Protein AF-A0A945SUB2-F1 (afdb_monomer)

Mean predicted aligned error: 6.05 Å

Secondary structure (DSSP, 8-state):
--HHHHHHHTTS--HHHHHHHHHHHHHHHHHHHHHHHHSPPPPGGGGGSS-PPP-

Sequence (55 aa):
ANLSKVIVESGSKTEADLKEMDKEVRAIVVEAAEFAQESPEPDPSELYTDVLVEA

Structure (mmCIF, N/CA/C/O backbone):
data_AF-A0A945SUB2-F1
#
_entry.id   AF-A0A945SUB2-F1
#
loop_
_atom_site.group_PDB
_atom_site.id
_atom_site.type_symbol
_atom_site.label_atom_id
_atom_site.label_alt_id
_atom_site.label_comp_id
_atom_site.label_asym_id
_atom_site.label_entity_id
_atom_site.label_seq_id
_atom_site.pdbx_PDB_ins_code
_atom_site.Cartn_x
_atom_site.Cartn_y
_atom_site.Cartn_z
_atom_site.occupancy
_atom_site.B_iso_or_equiv
_atom_site.auth_seq_id
_atom_site.auth_comp_id
_atom_site.auth_asym_id
_atom_site.auth_atom_id
_atom_site.pdbx_PDB_model_num
ATOM 1 N N . ALA A 1 1 ? -19.190 17.339 7.789 1.00 65.44 1 ALA A N 1
ATOM 2 C CA . ALA A 1 1 ? -19.081 16.467 8.977 1.00 65.44 1 ALA A CA 1
ATOM 3 C C . ALA A 1 1 ? -17.772 15.692 8.887 1.00 65.44 1 ALA A C 1
ATOM 5 O O . ALA A 1 1 ? -17.374 15.357 7.779 1.00 65.44 1 ALA A O 1
ATOM 6 N N . ASN A 1 2 ? -17.082 15.456 10.003 1.00 87.44 2 ASN A N 1
ATOM 7 C CA . ASN A 1 2 ? -15.882 14.617 10.013 1.00 87.44 2 ASN A CA 1
ATOM 8 C C . ASN A 1 2 ? -16.312 13.141 9.846 1.00 87.44 2 ASN A C 1
ATOM 10 O O . ASN A 1 2 ? -17.092 12.649 10.658 1.00 87.44 2 ASN A O 1
ATOM 14 N N . LEU A 1 3 ? -15.846 12.463 8.790 1.00 89.44 3 LEU A N 1
ATOM 15 C CA . LEU A 1 3 ? -16.272 11.097 8.455 1.00 89.44 3 LEU A CA 1
ATOM 16 C C . LEU A 1 3 ? -15.838 10.062 9.501 1.00 89.44 3 LEU A C 1
ATOM 18 O O . LEU A 1 3 ? -16.620 9.167 9.811 1.00 89.44 3 LEU A O 1
ATOM 22 N N . SER A 1 4 ? -14.643 10.192 10.087 1.00 88.44 4 SER A N 1
ATOM 23 C CA . SER A 1 4 ? -14.198 9.258 11.130 1.00 88.44 4 SER A CA 1
ATOM 24 C C . SER A 1 4 ? -15.109 9.331 12.352 1.00 88.44 4 SER A C 1
ATOM 26 O O . SER A 1 4 ? -15.511 8.300 12.884 1.00 88.44 4 SER A O 1
ATOM 28 N N . LYS A 1 5 ? -15.534 10.545 12.721 1.00 91.69 5 LYS A N 1
ATOM 29 C CA . LYS A 1 5 ? -16.508 10.766 13.793 1.00 91.69 5 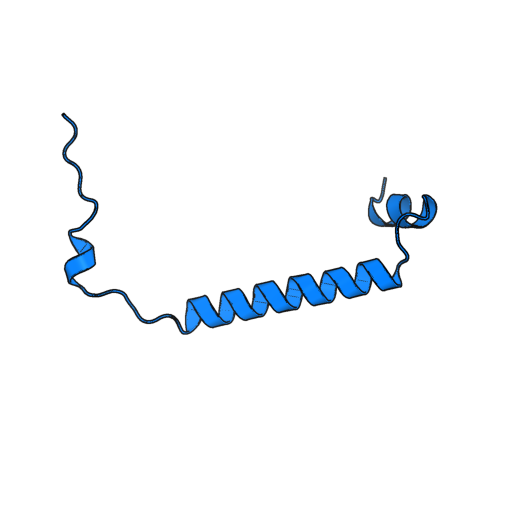LYS A CA 1
ATOM 30 C C . LYS A 1 5 ? -17.847 10.082 13.496 1.00 91.69 5 LYS A C 1
ATOM 32 O O . LYS A 1 5 ? -18.355 9.374 14.354 1.00 91.69 5 LYS A O 1
ATOM 37 N N . VAL A 1 6 ? -18.373 10.219 12.275 1.00 94.81 6 VAL A N 1
ATOM 38 C CA . VAL A 1 6 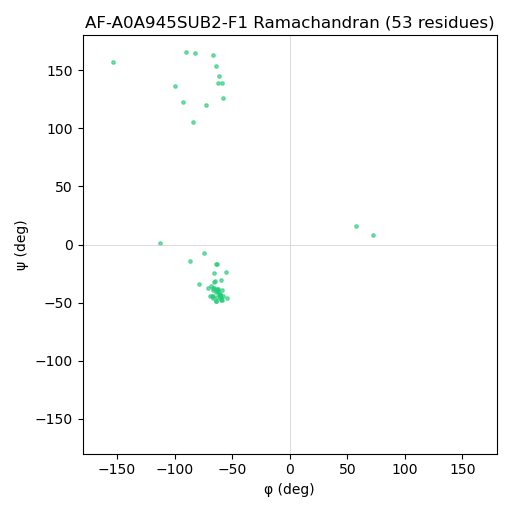? -19.632 9.560 11.868 1.00 94.81 6 VAL A CA 1
ATOM 39 C C . VAL A 1 6 ? -19.522 8.034 11.959 1.00 94.81 6 VAL A C 1
ATOM 41 O O . VAL A 1 6 ? -20.436 7.377 12.452 1.00 94.81 6 VAL A O 1
ATOM 44 N N . ILE A 1 7 ? -18.397 7.460 11.523 1.00 93.81 7 ILE A N 1
ATOM 45 C CA . ILE A 1 7 ? -18.167 6.008 11.557 1.00 93.81 7 ILE A CA 1
ATOM 46 C C . ILE A 1 7 ? -18.153 5.487 12.998 1.00 93.81 7 ILE A C 1
ATOM 48 O O . ILE A 1 7 ? -18.821 4.492 13.283 1.00 93.81 7 ILE A O 1
ATOM 52 N N . VAL A 1 8 ? -17.456 6.178 13.903 1.00 94.12 8 VAL A N 1
ATOM 53 C CA . VAL A 1 8 ? -17.376 5.789 15.319 1.00 94.12 8 VAL A CA 1
ATOM 54 C C . VAL A 1 8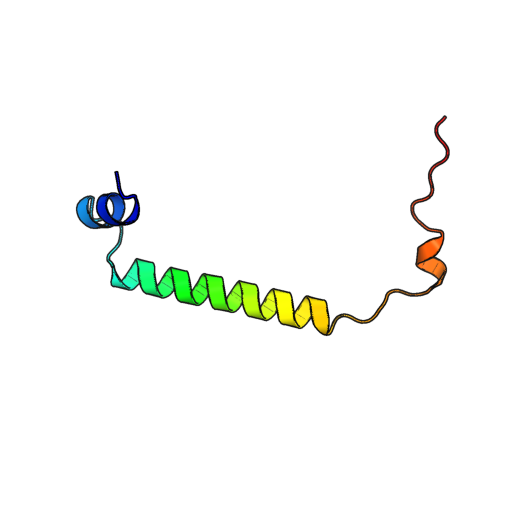 ? -18.717 5.979 16.029 1.00 94.12 8 VAL A C 1
ATOM 56 O O . VAL A 1 8 ? -19.169 5.080 16.733 1.00 94.12 8 VAL A O 1
ATOM 59 N N . GLU A 1 9 ? -19.401 7.104 15.803 1.00 93.56 9 GLU A N 1
ATOM 60 C CA . GLU A 1 9 ? -20.714 7.385 16.404 1.00 93.56 9 GLU A CA 1
ATOM 61 C C . GLU A 1 9 ? -21.806 6.423 15.918 1.00 93.56 9 GLU A C 1
ATOM 63 O O . GLU A 1 9 ? -22.708 6.084 16.680 1.00 93.56 9 GLU A O 1
ATOM 68 N N . SER A 1 10 ? -21.713 5.937 14.676 1.00 94.19 10 SER A N 1
ATOM 69 C CA . SER A 1 10 ? -22.624 4.913 14.142 1.00 94.19 10 SER A CA 1
ATOM 70 C C . SER A 1 10 ? -22.372 3.499 14.689 1.00 94.19 10 SER A C 1
ATOM 72 O O . SER A 1 10 ? -23.140 2.591 14.384 1.00 94.19 10 SER A O 1
ATOM 74 N N . GLY A 1 11 ? -21.294 3.285 15.459 1.00 91.44 11 GLY A N 1
ATOM 75 C CA . GLY A 1 11 ? -20.902 1.972 15.984 1.00 91.44 11 GLY A CA 1
ATOM 76 C C . GLY A 1 11 ? -20.325 1.008 14.941 1.00 91.44 11 GLY A C 1
ATOM 77 O O . GLY A 1 11 ? -20.099 -0.158 15.252 1.00 91.44 11 GLY A O 1
ATOM 78 N N . SER A 1 12 ? -20.069 1.473 13.713 1.00 93.50 12 SER A N 1
ATOM 79 C CA . SER A 1 12 ? -19.573 0.627 12.618 1.00 93.50 12 SER A CA 1
ATOM 80 C C . SER A 1 12 ? -18.137 0.141 12.847 1.00 93.50 12 SER A C 1
ATOM 82 O O . SER A 1 12 ? -17.796 -0.976 12.461 1.00 93.50 12 SER A O 1
ATOM 84 N N . LYS A 1 13 ? -17.289 0.986 13.448 1.00 95.06 13 LYS A N 1
ATOM 85 C CA . LYS A 1 13 ? -15.892 0.701 13.818 1.00 95.06 13 LYS A CA 1
ATOM 86 C C . LYS A 1 13 ? -15.468 1.569 15.001 1.00 95.06 13 LYS A C 1
ATOM 88 O O . LYS A 1 13 ? -16.028 2.641 15.218 1.00 95.06 13 LYS A O 1
ATOM 93 N N . THR A 1 14 ? -14.452 1.135 15.735 1.00 95.88 14 THR A N 1
ATOM 94 C CA . THR A 1 14 ? -13.835 1.899 16.828 1.00 95.88 14 THR A CA 1
ATOM 95 C C . THR A 1 14 ? -12.675 2.767 16.330 1.00 95.88 14 THR A C 1
ATOM 97 O O . THR A 1 14 ? -12.137 2.547 15.246 1.00 95.88 14 THR A O 1
ATOM 100 N N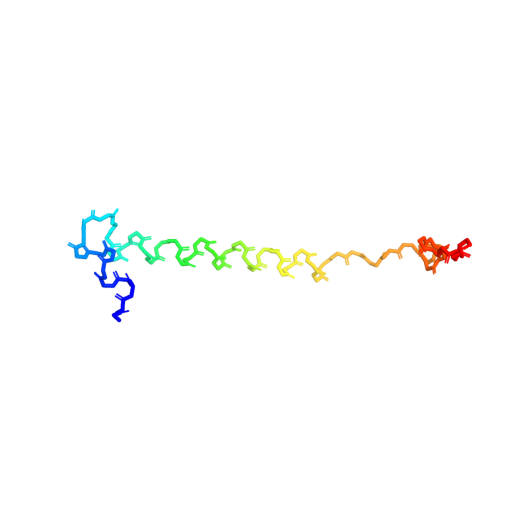 . GLU A 1 15 ? -12.218 3.731 17.140 1.00 93.75 15 GLU A N 1
ATOM 101 C CA . GLU A 1 15 ? -10.981 4.468 16.829 1.00 93.75 15 GLU A CA 1
ATOM 102 C C . GLU A 1 15 ? -9.748 3.560 16.724 1.00 93.75 15 GLU A C 1
ATOM 104 O O . GLU A 1 15 ? -8.826 3.871 15.971 1.00 93.75 15 GLU A O 1
ATOM 109 N N . ALA A 1 16 ? -9.717 2.455 17.473 1.00 95.69 16 ALA A N 1
ATOM 110 C CA . ALA A 1 16 ? -8.632 1.486 17.389 1.00 95.69 16 ALA A CA 1
ATOM 111 C C . ALA A 1 16 ? -8.625 0.796 16.019 1.00 95.69 16 ALA A C 1
ATOM 113 O O . ALA A 1 16 ? -7.574 0.733 15.387 1.00 95.69 16 ALA A O 1
ATOM 114 N N . ASP A 1 17 ? -9.796 0.391 15.517 1.00 95.81 17 ASP A N 1
ATOM 115 C CA . ASP A 1 17 ? -9.927 -0.220 14.188 1.00 95.81 17 ASP A CA 1
ATOM 116 C C . ASP A 1 17 ? -9.509 0.749 13.078 1.00 95.81 17 ASP A C 1
ATOM 118 O O . ASP A 1 17 ? -8.853 0.356 12.118 1.00 95.81 17 ASP A O 1
ATOM 122 N N . LEU A 1 18 ? -9.872 2.032 13.203 1.00 94.88 18 LEU A N 1
ATOM 123 C CA . LEU A 1 18 ? -9.462 3.058 12.239 1.00 94.88 18 LEU A CA 1
ATOM 124 C C . LEU A 1 18 ? -7.942 3.259 12.232 1.00 94.88 18 LEU A C 1
ATOM 126 O O . LEU A 1 18 ? -7.349 3.402 11.165 1.00 94.88 18 LEU A O 1
ATOM 130 N N . LYS A 1 19 ? -7.310 3.257 13.411 1.00 95.12 19 LYS A N 1
ATOM 131 C CA . LYS A 1 19 ? -5.851 3.369 13.532 1.00 95.12 19 LYS A CA 1
ATOM 132 C C . LYS A 1 19 ? -5.137 2.150 12.967 1.00 95.12 19 LYS A C 1
ATOM 134 O O . LYS A 1 19 ? -4.081 2.313 12.369 1.00 95.12 19 LYS A O 1
ATOM 139 N N . GLU A 1 20 ? -5.688 0.957 13.157 1.00 97.69 20 GLU A N 1
ATOM 140 C CA . GLU A 1 20 ? -5.083 -0.257 12.617 1.00 97.69 20 GLU A CA 1
ATOM 141 C C . GLU A 1 20 ? -5.155 -0.283 11.088 1.00 97.69 20 GLU A C 1
ATOM 143 O O . GLU A 1 20 ? -4.131 -0.483 10.443 1.00 97.69 20 GLU A O 1
ATOM 148 N N . MET A 1 21 ? -6.301 0.080 10.501 1.00 96.38 21 MET A N 1
ATOM 149 C CA . MET A 1 21 ? -6.413 0.221 9.044 1.00 96.38 21 MET A CA 1
ATOM 150 C C . MET A 1 21 ? -5.435 1.258 8.470 1.00 96.38 21 MET A C 1
ATOM 152 O O . MET A 1 21 ? -4.861 1.027 7.412 1.00 96.38 21 MET A O 1
ATOM 156 N N . ASP A 1 22 ? -5.206 2.392 9.145 1.00 96.56 22 ASP A N 1
ATOM 157 C CA . ASP A 1 22 ? -4.212 3.380 8.689 1.00 96.56 22 ASP A CA 1
ATOM 158 C C . ASP A 1 22 ? -2.789 2.794 8.678 1.00 96.56 22 ASP A C 1
ATOM 160 O O . ASP A 1 22 ? -2.030 3.048 7.743 1.00 96.56 22 ASP A O 1
ATOM 164 N N . LYS A 1 23 ? -2.432 1.959 9.663 1.00 98.06 23 LYS A N 1
ATOM 165 C CA . LYS A 1 23 ? -1.138 1.257 9.661 1.00 98.06 23 LYS A CA 1
ATOM 166 C C . LYS A 1 23 ? -1.040 0.245 8.528 1.00 98.06 23 LYS A C 1
ATOM 168 O O . LYS A 1 23 ? -0.018 0.219 7.851 1.00 98.06 23 LYS A O 1
ATOM 173 N N . GLU A 1 24 ? -2.079 -0.561 8.318 1.00 98.44 24 GLU A N 1
ATOM 174 C CA . GLU A 1 24 ? -2.120 -1.554 7.240 1.00 98.44 24 GLU A CA 1
ATOM 175 C C . GLU A 1 24 ? -1.955 -0.882 5.874 1.00 98.44 24 GLU A C 1
ATOM 177 O O . GLU A 1 24 ? -1.098 -1.274 5.085 1.00 98.44 24 GLU A O 1
ATOM 182 N N . VAL A 1 25 ? -2.703 0.196 5.620 1.00 98.50 25 VAL A N 1
ATOM 183 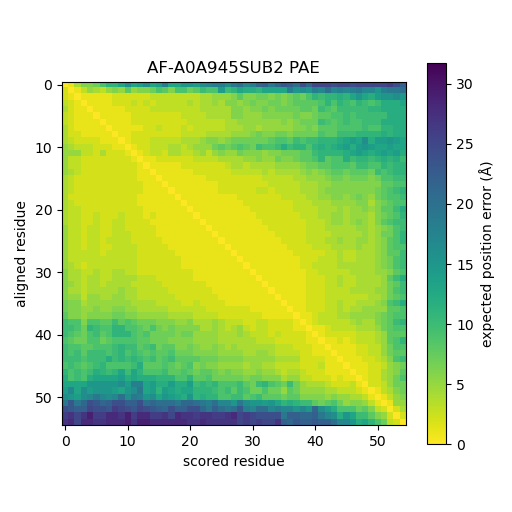C CA . VAL A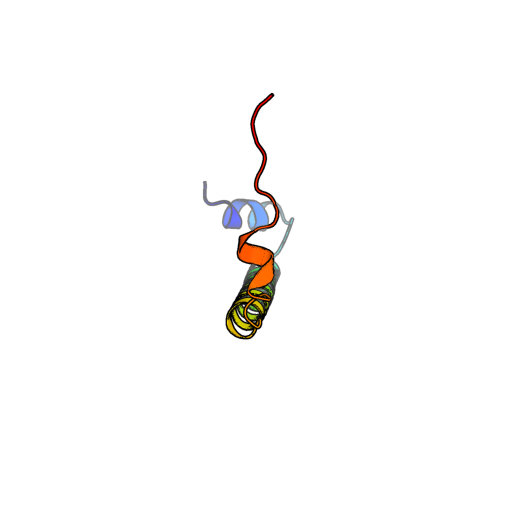 1 25 ? -2.592 0.967 4.374 1.00 98.50 25 VAL A CA 1
ATOM 184 C C . VAL A 1 25 ? -1.180 1.518 4.196 1.00 98.50 25 VAL A C 1
ATOM 186 O O . VAL A 1 25 ? -0.613 1.409 3.110 1.00 98.50 25 VAL A O 1
ATOM 189 N N . ARG A 1 26 ? -0.580 2.086 5.250 1.00 98.12 26 ARG A N 1
ATOM 190 C CA . ARG A 1 26 ? 0.801 2.586 5.182 1.00 98.12 26 ARG A CA 1
ATOM 191 C C . ARG A 1 26 ? 1.795 1.477 4.873 1.00 98.12 26 ARG A C 1
ATOM 193 O O . ARG A 1 26 ? 2.682 1.709 4.062 1.00 98.12 26 ARG A O 1
ATOM 200 N N . ALA A 1 27 ? 1.648 0.308 5.491 1.00 98.50 27 ALA A N 1
ATOM 201 C CA . ALA A 1 27 ? 2.523 -0.831 5.240 1.00 98.50 27 ALA A CA 1
ATOM 202 C C . ALA A 1 27 ? 2.472 -1.254 3.764 1.00 98.50 27 ALA A C 1
ATOM 204 O O . ALA A 1 27 ? 3.518 -1.343 3.130 1.00 98.50 27 ALA A O 1
ATOM 205 N N . ILE A 1 28 ? 1.269 -1.391 3.194 1.00 98.56 28 ILE A N 1
ATOM 206 C CA . ILE A 1 28 ? 1.077 -1.751 1.778 1.00 98.56 28 ILE A CA 1
ATOM 207 C C . ILE A 1 28 ? 1.710 -0.708 0.849 1.00 98.56 28 ILE A C 1
ATOM 209 O O . ILE A 1 28 ? 2.363 -1.053 -0.132 1.00 98.56 28 ILE A O 1
ATOM 213 N N . VAL A 1 29 ? 1.522 0.583 1.142 1.00 98.50 29 VAL A N 1
ATOM 214 C CA . VAL A 1 29 ? 2.086 1.663 0.318 1.00 98.50 29 VAL A CA 1
ATOM 215 C C . VAL A 1 29 ? 3.613 1.679 0.385 1.00 98.50 29 VAL A C 1
ATOM 217 O O . VAL A 1 29 ? 4.255 1.913 -0.637 1.00 98.50 29 VAL A O 1
ATOM 220 N N . VAL A 1 30 ? 4.197 1.433 1.561 1.00 98.50 30 VAL A N 1
ATOM 221 C CA . VAL A 1 30 ? 5.656 1.345 1.725 1.00 98.50 30 VAL A CA 1
ATOM 222 C C . VAL A 1 30 ? 6.210 0.158 0.943 1.00 98.50 30 VAL A C 1
ATOM 224 O O . VAL A 1 30 ? 7.122 0.354 0.150 1.00 98.50 30 VAL A O 1
ATOM 227 N N . GLU A 1 31 ? 5.610 -1.024 1.080 1.00 98.38 31 GLU A N 1
ATOM 228 C CA . GLU A 1 31 ? 6.014 -2.225 0.338 1.00 98.38 31 GLU A CA 1
ATOM 229 C C . GLU A 1 31 ? 5.941 -2.003 -1.182 1.00 98.38 31 GLU A C 1
ATOM 231 O O . GLU A 1 31 ? 6.880 -2.316 -1.911 1.00 98.38 31 GLU A O 1
ATOM 236 N N . ALA A 1 32 ? 4.862 -1.385 -1.673 1.00 98.44 32 ALA A N 1
ATOM 237 C CA . ALA A 1 32 ? 4.723 -1.054 -3.089 1.00 98.44 32 ALA A CA 1
ATOM 238 C C . ALA A 1 32 ? 5.785 -0.047 -3.568 1.00 98.44 32 ALA A C 1
ATOM 240 O O . ALA A 1 32 ? 6.285 -0.157 -4.689 1.00 98.44 32 ALA A O 1
ATOM 241 N N . ALA A 1 33 ? 6.135 0.935 -2.733 1.00 98.19 33 ALA A N 1
ATOM 242 C CA . ALA A 1 33 ? 7.162 1.919 -3.055 1.00 98.19 33 ALA A CA 1
ATOM 243 C C . ALA A 1 33 ? 8.572 1.311 -3.055 1.00 98.19 33 ALA A C 1
ATOM 245 O O . ALA A 1 33 ? 9.389 1.698 -3.889 1.00 98.19 33 ALA A O 1
ATOM 246 N N . GLU A 1 34 ? 8.864 0.384 -2.142 1.00 98.19 34 GLU A N 1
ATOM 247 C CA . GLU A 1 34 ? 10.117 -0.378 -2.119 1.00 98.19 34 GLU A CA 1
ATOM 248 C C . GLU A 1 34 ? 10.226 -1.261 -3.365 1.00 98.19 34 GLU A C 1
ATOM 250 O O . GLU A 1 34 ? 11.202 -1.149 -4.103 1.00 98.19 34 GLU A O 1
ATOM 255 N N . PHE A 1 35 ? 9.174 -2.021 -3.688 1.00 97.06 35 PHE A N 1
ATOM 256 C CA . PHE A 1 35 ? 9.114 -2.829 -4.908 1.00 97.06 35 PHE A CA 1
ATOM 257 C C . PHE A 1 35 ? 9.376 -2.000 -6.173 1.00 97.06 35 PHE A C 1
ATOM 259 O O . PHE A 1 35 ? 10.165 -2.398 -7.025 1.00 97.06 35 PHE A O 1
ATOM 266 N N . ALA A 1 36 ? 8.748 -0.827 -6.294 1.00 96.69 36 ALA A N 1
ATOM 267 C CA . ALA A 1 36 ? 8.940 0.042 -7.453 1.00 96.69 36 ALA A CA 1
ATOM 268 C C . ALA A 1 36 ? 10.372 0.598 -7.561 1.00 96.69 36 ALA A C 1
ATOM 270 O O . ALA A 1 36 ? 10.851 0.814 -8.669 1.00 96.69 36 ALA A O 1
ATOM 271 N N . GLN A 1 37 ? 11.048 0.836 -6.433 1.00 96.38 37 GLN A N 1
ATOM 272 C CA . G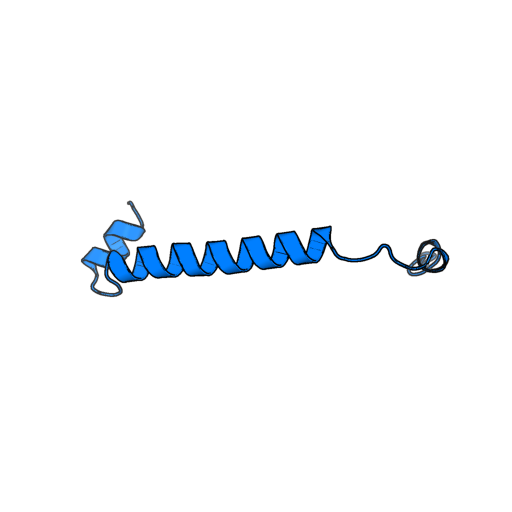LN A 1 37 ? 12.430 1.332 -6.404 1.00 96.38 37 GLN A CA 1
ATOM 273 C C . GLN A 1 37 ? 13.462 0.234 -6.678 1.00 96.38 37 GLN A C 1
ATOM 275 O O . GLN A 1 37 ? 14.506 0.513 -7.262 1.00 96.38 37 GLN A O 1
ATOM 280 N N . GLU A 1 38 ? 13.189 -0.994 -6.240 1.00 97.06 38 GLU A N 1
ATOM 281 C CA . GLU A 1 38 ? 14.070 -2.148 -6.447 1.00 97.06 38 GLU A CA 1
ATOM 282 C C . GLU A 1 38 ? 13.828 -2.854 -7.785 1.00 97.06 38 GLU A C 1
ATOM 284 O O . GLU A 1 38 ? 14.650 -3.671 -8.209 1.00 97.06 38 GLU A O 1
ATOM 289 N N . SER A 1 39 ? 12.711 -2.549 -8.454 1.00 95.56 39 SER A N 1
ATOM 290 C CA . SER A 1 39 ? 12.384 -3.130 -9.750 1.00 95.56 39 SER A CA 1
ATOM 291 C C . SER A 1 39 ? 13.500 -2.828 -10.754 1.00 95.56 39 SER A C 1
ATOM 293 O O . SER A 1 39 ? 13.840 -1.660 -10.959 1.00 95.56 39 SER A O 1
ATOM 295 N N . PRO A 1 40 ? 14.068 -3.852 -11.414 1.00 94.62 40 PRO A N 1
ATOM 296 C CA . PRO A 1 40 ? 15.061 -3.633 -12.449 1.00 94.62 40 PRO A CA 1
ATOM 297 C C . PRO A 1 40 ? 14.448 -2.882 -13.632 1.00 94.62 40 PRO A C 1
ATOM 299 O O . PRO A 1 40 ? 13.250 -2.984 -13.907 1.00 94.62 40 PRO A O 1
ATOM 302 N N . GLU A 1 41 ? 15.305 -2.168 -14.355 1.00 93.00 41 GLU A N 1
ATOM 303 C CA . GLU A 1 41 ? 14.944 -1.564 -15.635 1.00 93.00 41 GLU A CA 1
ATOM 304 C C . GLU A 1 41 ? 14.545 -2.654 -16.653 1.00 93.00 41 GLU A C 1
ATOM 306 O O . GLU A 1 41 ? 15.132 -3.747 -1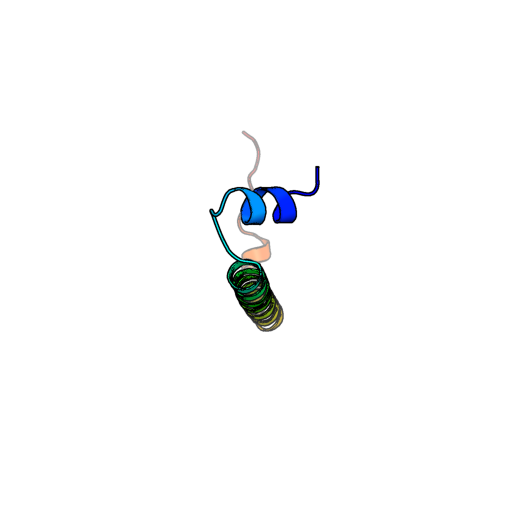6.644 1.00 93.00 41 GLU A O 1
ATOM 311 N N . PRO A 1 42 ? 13.567 -2.380 -17.537 1.00 92.31 42 PRO A N 1
ATOM 312 C CA . PRO A 1 42 ? 13.192 -3.298 -18.605 1.00 92.31 42 PRO A CA 1
ATOM 313 C C . PRO A 1 42 ? 14.321 -3.460 -19.635 1.00 92.31 42 PRO A C 1
ATOM 315 O O . PRO A 1 42 ? 15.252 -2.655 -19.715 1.00 92.31 42 PRO A O 1
ATOM 318 N N . ASP A 1 43 ? 14.238 -4.512 -20.453 1.00 94.12 43 ASP A N 1
ATOM 319 C CA . ASP A 1 43 ? 15.202 -4.734 -21.532 1.00 94.12 43 ASP A CA 1
ATOM 320 C C . ASP A 1 43 ? 15.153 -3.574 -22.551 1.00 94.12 43 ASP A C 1
ATOM 322 O O . ASP A 1 43 ? 14.061 -3.133 -22.912 1.00 94.12 43 ASP A O 1
ATOM 326 N N . PRO A 1 44 ? 16.295 -3.087 -23.077 1.00 94.19 44 PRO A N 1
ATOM 327 C CA . PRO A 1 44 ? 16.307 -1.997 -24.053 1.00 94.19 44 PRO A CA 1
ATOM 328 C C . PRO A 1 44 ? 15.454 -2.238 -25.309 1.00 94.19 44 PRO A C 1
ATOM 330 O O . PRO A 1 44 ? 15.065 -1.275 -25.971 1.00 94.19 44 PRO A O 1
ATOM 333 N N . SER A 1 45 ? 15.177 -3.496 -25.669 1.00 93.06 45 SER A N 1
ATOM 334 C CA . SER A 1 45 ? 14.291 -3.843 -26.786 1.00 93.06 45 SER A CA 1
ATOM 335 C C . SER A 1 45 ? 12.829 -3.438 -26.558 1.00 93.06 45 SER A C 1
ATOM 337 O O . SER A 1 45 ? 12.140 -3.152 -27.539 1.00 93.06 45 SER A O 1
ATOM 339 N N . GLU A 1 46 ? 12.385 -3.297 -25.303 1.00 91.50 46 GLU A N 1
ATOM 340 C CA . GLU A 1 46 ? 11.050 -2.791 -24.943 1.00 91.50 46 GLU A CA 1
ATOM 341 C C . GLU A 1 46 ? 10.828 -1.330 -25.370 1.00 91.50 46 GLU A C 1
ATOM 343 O O . GLU A 1 46 ? 9.698 -0.884 -25.504 1.00 91.50 46 GLU A O 1
ATOM 348 N N . LEU A 1 47 ? 11.879 -0.561 -25.679 1.00 90.50 47 LEU A N 1
ATOM 349 C CA . LEU A 1 47 ? 11.720 0.806 -26.202 1.00 90.50 47 LEU A CA 1
ATOM 350 C C . LEU A 1 47 ? 10.997 0.869 -27.562 1.00 90.50 47 LEU A C 1
ATOM 352 O O . LEU A 1 47 ? 10.577 1.950 -27.977 1.00 90.50 47 LEU A O 1
ATOM 356 N N . TYR A 1 48 ? 10.902 -0.257 -28.276 1.00 91.19 48 TYR A N 1
ATOM 357 C CA . TYR A 1 48 ? 10.314 -0.352 -29.616 1.00 91.19 48 TYR A CA 1
ATOM 358 C C . TYR A 1 48 ? 9.012 -1.165 -29.649 1.00 91.19 48 TYR A C 1
ATOM 360 O O . TYR A 1 48 ? 8.448 -1.360 -30.730 1.00 91.19 48 TYR A O 1
ATOM 368 N N . THR A 1 49 ? 8.545 -1.660 -28.501 1.00 88.81 49 THR A N 1
ATOM 369 C CA . THR A 1 49 ? 7.241 -2.318 -28.367 1.00 88.81 49 THR A CA 1
ATOM 370 C C . THR A 1 49 ? 6.137 -1.259 -28.216 1.00 88.81 49 THR A C 1
ATOM 372 O O . THR A 1 49 ? 6.414 -0.071 -28.056 1.00 88.81 49 THR A O 1
ATOM 375 N N . ASP A 1 50 ? 4.871 -1.650 -28.399 1.00 85.44 50 ASP A N 1
ATOM 376 C CA . ASP A 1 50 ? 3.686 -0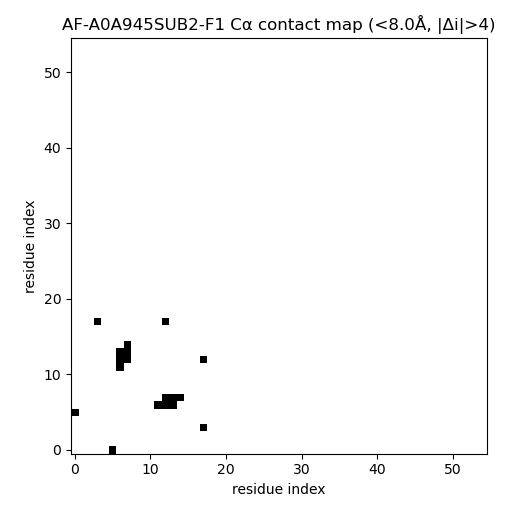.776 -28.277 1.00 85.44 50 ASP A CA 1
ATOM 377 C C . ASP A 1 50 ? 3.641 0.481 -29.179 1.00 85.44 50 ASP A C 1
ATOM 379 O O . ASP A 1 50 ? 2.807 1.372 -29.000 1.00 85.44 50 ASP A O 1
ATOM 383 N N . VAL A 1 51 ? 4.474 0.533 -30.225 1.00 86.38 51 VAL A N 1
ATOM 384 C CA . VAL A 1 51 ? 4.407 1.557 -31.277 1.00 86.38 51 VAL A CA 1
ATOM 385 C C . VAL A 1 51 ? 3.372 1.149 -32.333 1.00 86.38 51 VAL A C 1
ATOM 387 O O . VAL A 1 51 ? 3.614 0.270 -33.161 1.00 86.38 51 VAL A O 1
ATOM 390 N N . LEU A 1 52 ? 2.210 1.804 -32.322 1.00 83.81 52 LEU A N 1
ATOM 391 C CA . LEU A 1 52 ? 1.129 1.610 -33.296 1.00 83.81 52 LEU A CA 1
ATOM 392 C C . LEU A 1 52 ? 1.163 2.715 -34.361 1.00 83.81 52 LEU A C 1
ATOM 394 O O . LEU A 1 52 ? 1.303 3.893 -34.040 1.00 83.81 52 LEU A O 1
ATOM 398 N N . VAL A 1 53 ? 0.989 2.349 -35.631 1.00 76.31 53 VAL A N 1
ATOM 399 C CA . VAL A 1 53 ? 0.676 3.308 -36.701 1.00 76.31 53 VAL A CA 1
ATOM 400 C C . VAL A 1 53 ? -0.847 3.355 -36.824 1.00 76.31 53 VAL A C 1
ATOM 402 O O . VAL A 1 53 ? -1.468 2.307 -37.003 1.00 76.31 53 VAL A O 1
ATOM 405 N N . GLU A 1 54 ? -1.454 4.537 -36.677 1.00 71.25 54 GLU A N 1
ATOM 406 C CA . GLU A 1 54 ? -2.898 4.714 -36.895 1.00 71.25 54 GLU A CA 1
ATOM 407 C C . GLU A 1 54 ? -3.272 4.311 -38.336 1.00 71.25 54 GLU A C 1
ATOM 409 O O . GLU A 1 54 ? -2.519 4.584 -39.275 1.00 71.25 54 GLU A O 1
ATOM 414 N N . ALA A 1 55 ? -4.406 3.618 -38.491 1.00 67.00 55 ALA A N 1
ATOM 415 C CA . ALA A 1 55 ? -4.907 3.093 -39.766 1.00 67.00 55 ALA A CA 1
ATOM 416 C C . ALA A 1 55 ? -5.697 4.129 -40.579 1.00 67.00 55 ALA A C 1
ATOM 418 O O . ALA A 1 55 ? -6.419 4.941 -39.957 1.00 67.00 55 ALA A O 1
#

Radius of gyration: 21.49 Å; Cα contacts (8 Å, |Δi|>4): 9; chains: 1; bounding box: 39×21×57 Å

Solvent-accessible surface area (backbone atoms only — not comparable to full-atom values): 3553 Å² total; per-residue (Å²): 130,65,65,70,59,53,40,41,74,69,65,78,46,51,74,67,57,55,53,50,51,53,50,53,53,50,51,54,53,49,52,53,53,50,51,64,70,69,51,76,81,77,64,80,72,60,79,69,54,96,77,78,79,89,131

Foldseek 3Di:
DPVVVVCCVVVVDHPVRVVVVVVVVVVVVVVVVVCVVPPDDDDPVCVPPPDDDDD

pLDDT: mean 92.57, std 7.34, range [65.44, 98.56]